Protein AF-A0A1Q8A972-F1 (afdb_monomer_lite)

Sequence (104 aa):
MTPAQIGQIQAMFEWDWLKKVQVNQIIATKAVELQRDCNLKPGDSVHAATAIRIRADVLQRWDRDFNRISRIIPVEDPKALTIQGELIEGFRKQIGPSPEDVKP

pLDDT: mean 83.73, std 17.97, range [44.75, 98.0]

Foldseek 3Di:
DDPVVVVVVVVVCVDPPHDDDDQDPQLQVQLVVCCVQLVDDSVVSSVVSRCLVVVPQEAADPDCSCVSCCVRHPYYHDDDPDDCVVCVVVPVPDDDDDPVNDDD

Structure (mmCIF, N/CA/C/O backbone):
data_AF-A0A1Q8A972-F1
#
_entry.id   AF-A0A1Q8A972-F1
#
loop_
_atom_site.group_PDB
_atom_site.id
_atom_site.type_symbol
_atom_site.label_atom_id
_atom_site.label_alt_id
_atom_site.label_comp_id
_atom_site.label_asym_id
_atom_site.label_entity_id
_atom_site.label_seq_id
_atom_site.pdbx_PDB_ins_code
_atom_site.Cartn_x
_atom_site.Cartn_y
_atom_site.Cartn_z
_atom_site.occupancy
_atom_site.B_iso_or_equiv
_atom_site.auth_seq_id
_atom_site.auth_comp_id
_atom_site.auth_asym_id
_atom_site.auth_atom_id
_atom_site.pdbx_PDB_model_num
ATOM 1 N N . MET A 1 1 ? 21.099 6.255 -14.080 1.00 66.44 1 MET A N 1
ATOM 2 C CA . MET A 1 1 ? 19.992 5.810 -14.952 1.00 66.44 1 MET A CA 1
ATOM 3 C C . MET A 1 1 ? 20.008 6.634 -16.223 1.00 66.44 1 MET A C 1
ATOM 5 O O . MET A 1 1 ? 20.187 7.842 -16.131 1.00 66.44 1 MET A O 1
ATOM 9 N N . THR A 1 2 ? 19.862 6.002 -17.383 1.00 92.19 2 THR A N 1
ATOM 10 C CA . THR A 1 2 ? 19.777 6.693 -18.678 1.00 92.19 2 THR A CA 1
ATOM 11 C C . THR A 1 2 ? 18.342 7.164 -18.952 1.00 92.19 2 THR A C 1
ATOM 13 O O . THR A 1 2 ? 17.400 6.601 -18.387 1.00 92.19 2 THR A O 1
ATOM 16 N N . PRO A 1 3 ? 18.130 8.149 -19.845 1.00 92.38 3 PRO A N 1
ATOM 17 C CA . PRO A 1 3 ? 16.784 8.550 -20.266 1.00 92.38 3 PRO A CA 1
ATOM 18 C C . PRO A 1 3 ? 15.934 7.379 -20.784 1.00 92.38 3 PRO A C 1
ATOM 20 O O . PRO A 1 3 ? 14.749 7.294 -20.477 1.00 92.38 3 PRO A O 1
ATOM 23 N N . ALA A 1 4 ? 16.552 6.425 -21.489 1.00 90.19 4 ALA A N 1
ATOM 24 C CA . ALA A 1 4 ? 15.879 5.216 -21.961 1.00 90.19 4 ALA A CA 1
ATOM 25 C C . ALA A 1 4 ? 15.374 4.332 -20.803 1.00 90.19 4 ALA A C 1
ATOM 27 O O . ALA A 1 4 ? 14.240 3.861 -20.841 1.00 90.19 4 ALA A O 1
ATOM 28 N N . GLN A 1 5 ? 16.173 4.157 -19.744 1.00 87.88 5 GLN A N 1
ATOM 29 C CA . GLN A 1 5 ? 15.767 3.399 -18.551 1.00 87.88 5 GLN A CA 1
ATOM 30 C C . GLN A 1 5 ? 14.626 4.086 -17.789 1.00 87.88 5 GLN A C 1
ATOM 32 O O . GLN A 1 5 ? 13.730 3.416 -17.280 1.00 87.88 5 GLN A O 1
ATOM 37 N N . ILE A 1 6 ? 14.635 5.422 -17.728 1.00 90.06 6 ILE A N 1
ATOM 38 C CA . ILE A 1 6 ? 13.542 6.197 -17.122 1.00 90.06 6 ILE A CA 1
ATOM 39 C C . ILE A 1 6 ? 12.243 5.969 -17.903 1.00 90.06 6 ILE A C 1
ATOM 41 O O . ILE A 1 6 ? 11.219 5.662 -17.294 1.00 90.06 6 ILE A O 1
ATOM 45 N N . GLY A 1 7 ? 12.298 6.050 -19.237 1.00 91.31 7 GLY A N 1
ATOM 46 C CA . GLY A 1 7 ? 11.135 5.818 -20.097 1.00 91.31 7 GLY A CA 1
ATOM 47 C C . GLY A 1 7 ? 10.551 4.412 -19.943 1.00 91.31 7 GLY A C 1
ATOM 48 O O . GLY A 1 7 ? 9.335 4.255 -19.876 1.00 91.31 7 GLY A O 1
ATOM 49 N N . GLN A 1 8 ? 11.405 3.394 -19.800 1.00 86.81 8 GLN A N 1
ATOM 50 C CA . GLN A 1 8 ? 10.960 2.020 -19.546 1.00 86.81 8 GLN A CA 1
ATOM 51 C C . GLN A 1 8 ? 10.199 1.888 -18.221 1.00 86.81 8 GLN A C 1
ATOM 53 O O . GLN A 1 8 ? 9.129 1.288 -18.198 1.00 86.81 8 GLN A O 1
ATOM 58 N N . ILE A 1 9 ? 10.704 2.478 -17.133 1.00 85.81 9 ILE A N 1
ATOM 59 C CA . ILE A 1 9 ? 10.030 2.430 -15.824 1.00 85.81 9 ILE A CA 1
ATOM 60 C C . ILE A 1 9 ? 8.708 3.198 -15.857 1.00 85.81 9 ILE A C 1
ATOM 62 O O . ILE A 1 9 ? 7.715 2.735 -15.305 1.00 85.81 9 ILE A O 1
A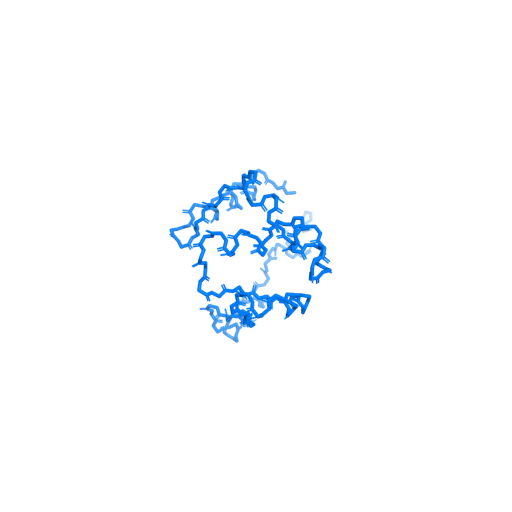TOM 66 N N . GLN A 1 10 ? 8.669 4.354 -16.522 1.00 88.75 10 GLN A N 1
ATOM 67 C CA . GLN A 1 10 ? 7.433 5.121 -16.675 1.00 88.75 10 GLN A CA 1
ATOM 68 C C . GLN A 1 10 ? 6.365 4.323 -17.429 1.00 88.75 10 GLN A C 1
ATOM 70 O O . GLN A 1 10 ? 5.219 4.286 -16.990 1.00 88.75 10 GLN A O 1
ATOM 75 N N . ALA A 1 11 ? 6.752 3.621 -18.498 1.00 88.69 11 ALA A N 1
ATOM 76 C CA . ALA A 1 11 ? 5.841 2.783 -19.270 1.00 88.69 11 ALA A CA 1
ATOM 77 C C . ALA A 1 11 ? 5.241 1.623 -18.454 1.00 88.69 11 ALA A C 1
ATOM 79 O O . ALA A 1 11 ? 4.130 1.191 -18.752 1.00 88.69 11 ALA A O 1
ATOM 80 N N . MET A 1 12 ? 5.919 1.145 -17.401 1.00 86.94 12 MET A N 1
ATOM 81 C CA . MET A 1 12 ? 5.356 0.112 -16.519 1.00 86.94 12 MET A CA 1
ATOM 82 C C . MET A 1 12 ? 4.064 0.581 -15.842 1.00 86.94 12 MET A C 1
ATOM 84 O O . MET A 1 12 ? 3.159 -0.218 -15.648 1.00 86.94 12 MET A O 1
ATOM 88 N N . PHE A 1 13 ? 3.931 1.871 -15.520 1.00 86.44 13 PHE A N 1
ATOM 89 C CA . PHE A 1 13 ? 2.723 2.409 -14.879 1.00 86.44 13 PHE A CA 1
ATOM 90 C C . PHE A 1 13 ? 1.515 2.537 -15.820 1.00 86.44 13 PHE A C 1
ATOM 92 O O . PHE A 1 13 ? 0.428 2.886 -15.355 1.00 86.44 13 PHE A O 1
ATOM 99 N N . GLU A 1 14 ? 1.698 2.254 -17.112 1.00 88.94 14 GLU A N 1
ATOM 100 C CA . GLU A 1 14 ? 0.633 2.207 -18.120 1.00 88.94 14 GLU A CA 1
ATOM 101 C C . GLU A 1 14 ? 0.213 0.766 -18.461 1.00 88.94 14 GLU A C 1
ATOM 103 O O . GLU A 1 14 ? -0.534 0.547 -19.409 1.00 88.94 14 GLU A O 1
ATOM 108 N N . TRP A 1 15 ? 0.681 -0.238 -17.712 1.00 87.44 15 TRP A N 1
ATOM 109 C CA . TRP A 1 15 ? 0.212 -1.614 -17.868 1.00 87.44 15 TRP A CA 1
ATOM 110 C C . TRP A 1 15 ? -1.272 -1.752 -17.505 1.00 87.44 15 TRP A C 1
ATOM 112 O O . TRP A 1 15 ? -1.692 -1.308 -16.440 1.00 87.44 15 TRP A O 1
ATOM 122 N N . ASP A 1 16 ? -2.044 -2.461 -18.335 1.00 88.62 16 ASP A N 1
ATOM 123 C CA . ASP A 1 16 ? -3.507 -2.598 -18.191 1.00 88.62 16 ASP A CA 1
ATOM 124 C C . ASP A 1 16 ? -3.959 -3.207 -16.851 1.00 88.62 16 ASP A C 1
ATOM 126 O O . ASP A 1 16 ? -5.081 -2.993 -16.387 1.00 88.62 16 ASP A O 1
ATOM 130 N N . TRP A 1 17 ? -3.085 -3.986 -16.215 1.00 83.81 17 TRP A N 1
ATOM 131 C CA . TRP A 1 17 ? -3.337 -4.635 -14.930 1.00 83.81 17 TRP A CA 1
ATOM 132 C C . TRP A 1 17 ? -2.905 -3.792 -13.722 1.00 83.81 17 TRP A C 1
ATOM 134 O O . TRP A 1 17 ? -3.200 -4.163 -12.584 1.00 83.81 17 TRP A O 1
ATOM 144 N N . LEU A 1 18 ? -2.250 -2.646 -13.940 1.00 89.00 18 LEU A N 1
ATOM 145 C CA . LEU A 1 18 ? -1.957 -1.665 -12.901 1.00 89.00 18 LEU A CA 1
ATOM 146 C C . LEU A 1 18 ? -2.989 -0.541 -12.927 1.00 89.00 18 LEU A C 1
ATOM 148 O O . LEU A 1 18 ? -3.222 0.122 -13.932 1.00 89.00 18 LEU A O 1
ATOM 152 N N . LYS A 1 19 ? -3.588 -0.278 -11.766 1.00 90.44 19 LYS A N 1
ATOM 153 C CA . LYS A 1 19 ? -4.510 0.843 -11.581 1.00 90.44 19 LYS A CA 1
ATOM 154 C C . LYS A 1 19 ? -3.861 1.894 -10.699 1.00 90.44 19 LYS A C 1
ATOM 156 O O . LYS A 1 19 ? -3.541 1.636 -9.539 1.00 90.44 19 LYS A O 1
ATOM 161 N N . LYS A 1 20 ? -3.697 3.100 -11.242 1.00 91.06 20 LYS A N 1
ATOM 162 C CA . LYS A 1 20 ? -3.235 4.266 -10.484 1.00 91.06 20 LYS A CA 1
ATOM 163 C C . LYS A 1 20 ? -4.344 4.718 -9.535 1.00 91.06 20 LYS A C 1
ATOM 165 O O . LYS A 1 20 ? -5.472 4.961 -9.958 1.00 91.06 20 LYS A O 1
ATOM 170 N N . VAL A 1 21 ? -4.016 4.849 -8.252 1.00 93.00 21 VAL A N 1
ATOM 171 C CA . VAL A 1 21 ? -4.939 5.349 -7.228 1.00 93.00 21 VAL A CA 1
ATOM 172 C C . VAL A 1 21 ? -4.438 6.694 -6.736 1.00 93.00 21 VAL A C 1
ATOM 174 O O . VAL A 1 21 ? -3.303 6.816 -6.278 1.00 93.00 21 VAL A O 1
ATOM 177 N N . GLN A 1 22 ? -5.288 7.714 -6.825 1.00 94.19 22 GLN A N 1
ATOM 178 C CA . GLN A 1 22 ? -4.954 9.034 -6.313 1.00 94.19 22 GLN A CA 1
ATOM 179 C C . GLN A 1 22 ? -5.054 9.047 -4.785 1.00 94.19 22 GLN A C 1
ATOM 181 O O . GLN A 1 22 ? -6.118 8.795 -4.215 1.00 94.19 22 GLN A O 1
ATOM 186 N N . VAL A 1 23 ? -3.953 9.402 -4.126 1.00 94.44 23 VAL A N 1
ATOM 187 C CA . VAL A 1 23 ? -3.941 9.661 -2.685 1.00 94.44 23 VAL A CA 1
ATOM 188 C C . VAL A 1 23 ? -4.599 11.016 -2.427 1.00 94.44 23 VAL A C 1
ATOM 190 O O . VAL A 1 23 ? -4.220 12.026 -3.017 1.00 94.44 23 VAL A O 1
ATOM 193 N N . ASN A 1 24 ? -5.607 11.036 -1.558 1.00 95.94 24 ASN A N 1
ATOM 194 C CA . ASN A 1 24 ? -6.365 12.233 -1.202 1.00 95.94 24 ASN A CA 1
ATOM 195 C C . ASN A 1 24 ? -6.485 12.377 0.321 1.00 95.94 24 ASN A C 1
ATOM 197 O O . ASN A 1 24 ? -6.019 11.528 1.082 1.00 95.94 24 ASN A O 1
ATOM 201 N N . GLN A 1 25 ? -7.135 13.452 0.770 1.00 97.38 25 GLN A N 1
ATOM 202 C CA . GLN A 1 25 ? -7.268 13.757 2.194 1.00 97.38 25 GLN A CA 1
ATOM 203 C C . GLN A 1 25 ? -7.948 12.634 2.991 1.00 97.38 25 GLN A C 1
ATOM 205 O O . GLN A 1 25 ? -7.546 12.370 4.115 1.00 97.38 25 GLN A O 1
ATOM 210 N N . ILE A 1 26 ? -8.917 11.921 2.408 1.00 97.06 26 ILE A N 1
ATOM 211 C CA . ILE A 1 26 ? -9.602 10.809 3.088 1.00 97.06 26 ILE A CA 1
ATOM 212 C C . ILE A 1 26 ? -8.615 9.669 3.369 1.00 97.06 26 ILE A C 1
ATOM 214 O O . ILE A 1 26 ? -8.595 9.122 4.471 1.00 97.06 26 ILE A O 1
ATOM 218 N N . ILE A 1 27 ? -7.769 9.332 2.390 1.00 97.69 27 ILE A N 1
ATOM 219 C CA . ILE A 1 27 ? -6.700 8.339 2.568 1.00 97.69 27 ILE A CA 1
ATOM 220 C C . ILE A 1 27 ? -5.692 8.830 3.611 1.00 97.69 27 ILE A C 1
ATOM 222 O O . ILE A 1 27 ? -5.302 8.054 4.478 1.00 97.69 27 ILE A O 1
ATOM 226 N N . ALA A 1 28 ? -5.311 10.109 3.573 1.00 97.19 28 ALA A N 1
ATOM 227 C CA . ALA A 1 28 ? -4.369 10.683 4.532 1.00 97.19 28 ALA A CA 1
ATOM 228 C C . ALA A 1 28 ? -4.899 10.626 5.975 1.00 97.19 28 ALA A C 1
ATOM 230 O O . ALA A 1 28 ? -4.191 10.171 6.870 1.00 97.19 28 ALA A O 1
ATOM 231 N N . THR A 1 29 ? -6.159 11.006 6.205 1.00 97.94 29 THR A N 1
ATOM 232 C CA . THR A 1 29 ? -6.799 10.894 7.523 1.00 97.94 29 THR A CA 1
ATOM 233 C C . THR A 1 29 ? -6.836 9.442 7.987 1.00 97.94 29 THR A C 1
ATOM 235 O O . THR A 1 29 ? -6.446 9.150 9.118 1.00 97.94 29 THR A O 1
ATOM 238 N N . LYS A 1 30 ? -7.210 8.511 7.099 1.00 97.44 30 LYS A N 1
ATOM 239 C CA . LYS A 1 30 ? -7.229 7.089 7.445 1.00 97.44 30 LYS A CA 1
ATOM 240 C C . LYS A 1 30 ? -5.834 6.544 7.758 1.00 97.44 30 LYS A C 1
ATOM 242 O O . LYS A 1 30 ? -5.694 5.711 8.649 1.00 97.44 30 LYS A O 1
ATOM 247 N N . ALA A 1 31 ? -4.800 7.018 7.069 1.00 98.00 31 ALA A N 1
ATOM 248 C CA . ALA A 1 31 ? -3.420 6.630 7.340 1.00 98.00 31 ALA A CA 1
ATOM 249 C C . ALA A 1 31 ? -2.985 7.051 8.752 1.00 98.00 31 ALA A C 1
ATOM 251 O O . ALA A 1 31 ? -2.388 6.248 9.460 1.00 98.00 31 ALA A O 1
ATOM 252 N N . VAL A 1 32 ? -3.346 8.257 9.203 1.00 97.81 32 VAL A N 1
ATOM 253 C CA . VAL A 1 32 ? -3.052 8.715 10.575 1.00 97.81 32 VAL A CA 1
ATOM 254 C C . VAL A 1 32 ? -3.738 7.829 11.622 1.00 97.81 32 VAL A C 1
ATOM 256 O O . VAL A 1 32 ? -3.112 7.458 12.616 1.00 97.81 32 VAL A O 1
ATOM 259 N N . GLU A 1 33 ? -4.994 7.436 11.388 1.00 97.56 33 GLU A N 1
ATOM 260 C CA . GLU A 1 33 ? -5.694 6.478 12.257 1.00 97.56 33 GLU A CA 1
ATOM 261 C C . GLU A 1 33 ? -4.965 5.131 12.317 1.00 97.56 33 GLU A C 1
ATOM 263 O O . GLU A 1 33 ? -4.712 4.614 13.401 1.00 97.56 33 GLU A O 1
ATOM 268 N N . LEU A 1 34 ? -4.581 4.572 11.164 1.00 97.25 34 LEU A N 1
ATOM 269 C CA . LEU A 1 34 ? -3.882 3.285 11.098 1.00 97.25 34 LEU A CA 1
ATOM 270 C C . LEU A 1 34 ? -2.496 3.343 11.743 1.00 97.25 34 LEU A C 1
ATOM 272 O O . LEU A 1 34 ? -2.100 2.396 12.424 1.00 97.25 34 LEU A O 1
ATOM 276 N N . GLN A 1 35 ? -1.776 4.451 11.581 1.00 97.12 35 GLN A N 1
ATOM 277 C CA . GLN A 1 35 ? -0.501 4.671 12.252 1.00 97.12 35 GLN A CA 1
ATOM 278 C C . GLN A 1 35 ? -0.680 4.633 13.773 1.00 97.12 35 GLN A C 1
ATOM 280 O O . GLN A 1 35 ? 0.062 3.931 14.456 1.00 97.12 35 GLN A O 1
ATOM 285 N N . ARG A 1 36 ? -1.690 5.330 14.307 1.00 97.00 36 ARG A N 1
ATOM 286 C CA . ARG A 1 36 ? -1.981 5.344 15.748 1.00 97.00 36 ARG A CA 1
ATOM 287 C C . ARG A 1 36 ? -2.449 3.978 16.258 1.00 97.00 36 ARG A C 1
ATOM 289 O O . ARG A 1 36 ? -1.956 3.505 17.276 1.00 97.00 36 ARG A O 1
ATOM 296 N N . ASP A 1 37 ? -3.386 3.350 15.555 1.00 96.88 37 ASP A N 1
ATOM 297 C CA . ASP A 1 37 ? -4.127 2.189 16.062 1.00 96.88 37 ASP A CA 1
ATOM 298 C C . ASP A 1 37 ? -3.412 0.857 15.786 1.00 96.88 37 ASP A C 1
ATOM 300 O O . ASP A 1 37 ? -3.665 -0.139 16.465 1.00 96.88 37 ASP A O 1
ATOM 304 N N . CYS A 1 38 ? -2.543 0.818 14.771 1.00 95.62 38 CYS A N 1
ATOM 305 C CA . CYS A 1 38 ? -1.823 -0.384 14.341 1.00 95.62 38 CYS A CA 1
ATOM 306 C C . CYS A 1 38 ? -0.295 -0.214 14.395 1.00 95.62 38 CYS A C 1
ATOM 308 O O . CYS A 1 38 ? 0.432 -1.158 14.080 1.00 95.62 38 CYS A O 1
ATOM 310 N N . ASN A 1 39 ? 0.208 0.955 14.813 1.00 95.25 39 ASN A N 1
ATOM 311 C CA . ASN A 1 39 ? 1.638 1.263 14.915 1.00 95.25 39 ASN A CA 1
ATOM 312 C C . ASN A 1 39 ? 2.401 0.992 13.600 1.00 95.25 39 ASN A C 1
ATOM 314 O O . ASN A 1 39 ? 3.503 0.441 13.600 1.00 95.25 39 ASN A O 1
ATOM 318 N N . LEU A 1 40 ? 1.768 1.308 12.467 1.00 95.00 40 LEU A N 1
ATOM 319 C CA . LEU A 1 40 ? 2.374 1.196 11.141 1.00 95.00 40 LEU A CA 1
ATOM 320 C C . LEU A 1 40 ? 3.289 2.393 10.862 1.00 95.00 40 LEU A C 1
ATOM 322 O O . LEU A 1 40 ? 3.048 3.501 11.342 1.00 95.00 40 LEU A O 1
ATOM 326 N N . LYS A 1 41 ? 4.320 2.197 10.033 1.00 95.69 41 LYS A N 1
ATOM 327 C CA . LYS A 1 41 ? 5.140 3.315 9.545 1.00 95.69 41 LYS A CA 1
ATOM 328 C C . LYS A 1 41 ? 4.291 4.232 8.648 1.00 95.69 41 LYS A C 1
ATOM 330 O O . LYS A 1 41 ? 3.303 3.767 8.074 1.00 95.69 41 LYS A O 1
ATOM 335 N N . PRO A 1 42 ? 4.653 5.514 8.465 1.00 94.81 42 PRO A N 1
ATOM 336 C CA . PRO A 1 42 ? 3.846 6.442 7.667 1.00 94.81 42 PRO A CA 1
ATOM 337 C C . PRO A 1 42 ? 3.565 5.955 6.234 1.00 94.81 42 PRO A C 1
ATOM 339 O O . PRO A 1 42 ? 2.422 5.998 5.785 1.00 94.81 42 PRO A O 1
ATOM 342 N N . GLY A 1 43 ? 4.579 5.426 5.537 1.00 94.81 43 GLY A N 1
ATOM 343 C CA . GLY A 1 43 ? 4.417 4.875 4.184 1.00 94.81 43 GLY A CA 1
ATOM 344 C C . GLY A 1 43 ? 3.470 3.673 4.144 1.00 94.81 43 GLY A C 1
ATOM 345 O O . GLY A 1 43 ? 2.530 3.648 3.349 1.00 94.81 43 GLY A O 1
ATOM 346 N N . ASP A 1 44 ? 3.654 2.730 5.070 1.00 95.88 44 ASP A N 1
ATOM 347 C CA . ASP A 1 44 ? 2.802 1.541 5.194 1.00 95.88 44 ASP A CA 1
ATOM 348 C C . ASP A 1 44 ? 1.361 1.914 5.544 1.00 95.88 44 ASP A C 1
ATOM 350 O O . ASP A 1 44 ? 0.413 1.315 5.041 1.00 95.88 44 ASP A O 1
ATOM 354 N N . SER A 1 45 ? 1.185 2.956 6.357 1.00 97.44 45 SER A N 1
ATOM 355 C CA . SER A 1 45 ? -0.127 3.477 6.736 1.00 97.44 45 SER A CA 1
ATOM 356 C C . SER A 1 45 ? -0.873 4.056 5.538 1.00 97.44 45 SER A C 1
ATOM 358 O O . SER A 1 45 ? -2.065 3.793 5.380 1.00 97.44 45 SER A O 1
ATOM 360 N N . VAL A 1 46 ? -0.188 4.801 4.662 1.00 97.56 46 VAL A N 1
ATOM 361 C CA . VAL A 1 46 ? -0.776 5.307 3.409 1.00 97.56 46 VAL A CA 1
ATOM 362 C C . VAL A 1 46 ? -1.124 4.152 2.474 1.00 97.56 46 VAL A C 1
ATOM 364 O O . VAL A 1 46 ? -2.212 4.144 1.893 1.00 97.56 46 VAL A O 1
ATOM 367 N N . HIS A 1 47 ? -0.247 3.154 2.357 1.00 96.12 47 HIS A N 1
ATOM 368 C CA . HIS A 1 47 ? -0.494 1.978 1.525 1.00 96.12 47 HIS A CA 1
ATOM 369 C C . HIS A 1 47 ? -1.723 1.187 2.006 1.00 96.12 47 HIS A C 1
ATOM 371 O O . HIS A 1 47 ? -2.653 0.942 1.235 1.00 96.12 47 HIS A O 1
ATOM 377 N N . ALA A 1 48 ? -1.785 0.889 3.305 1.00 96.81 48 ALA A N 1
ATOM 378 C CA . ALA A 1 48 ? -2.910 0.215 3.945 1.00 96.81 48 ALA A CA 1
ATOM 379 C C . ALA A 1 48 ? -4.218 1.010 3.823 1.00 96.81 48 ALA A C 1
ATOM 381 O O . ALA A 1 48 ? -5.251 0.459 3.440 1.00 96.81 48 ALA A O 1
ATOM 382 N N . ALA A 1 49 ? -4.179 2.317 4.101 1.00 97.88 49 ALA A N 1
ATOM 383 C CA . ALA A 1 49 ? -5.337 3.196 3.966 1.00 97.88 49 ALA A CA 1
ATOM 384 C C . ALA A 1 49 ? -5.859 3.230 2.526 1.00 97.88 49 ALA A C 1
ATOM 386 O O . ALA A 1 49 ? -7.072 3.208 2.311 1.00 97.88 49 ALA A O 1
ATOM 387 N N . THR A 1 50 ? -4.954 3.239 1.545 1.00 97.81 50 THR A N 1
ATOM 388 C CA . THR A 1 50 ? -5.305 3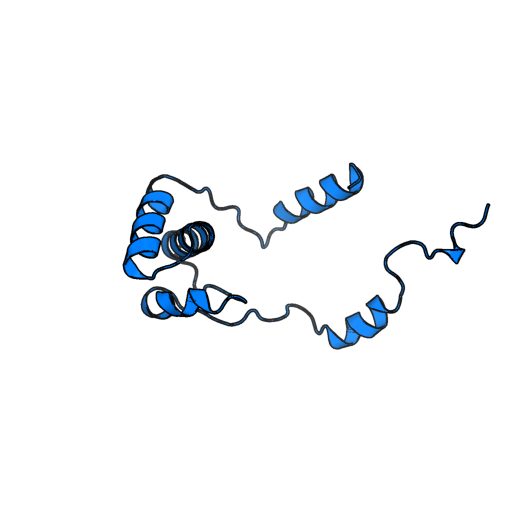.187 0.123 1.00 97.81 50 THR A CA 1
ATOM 389 C C . THR A 1 50 ? -6.015 1.877 -0.209 1.00 97.81 50 THR A C 1
ATOM 391 O O . THR A 1 50 ? -7.116 1.923 -0.756 1.00 97.81 50 THR A O 1
ATOM 394 N N . ALA A 1 51 ? -5.449 0.729 0.184 1.00 96.75 51 ALA A N 1
ATOM 395 C CA . ALA A 1 51 ? -6.034 -0.592 -0.060 1.00 96.75 51 ALA A CA 1
ATOM 396 C C . ALA A 1 51 ? -7.437 -0.733 0.555 1.00 96.75 51 ALA A C 1
ATOM 398 O O . ALA A 1 51 ? -8.379 -1.156 -0.118 1.00 96.75 51 ALA A O 1
ATOM 399 N N . ILE A 1 52 ? -7.608 -0.279 1.800 1.00 96.50 52 ILE A N 1
ATOM 400 C CA . ILE A 1 52 ? -8.911 -0.257 2.481 1.00 96.50 52 ILE A CA 1
ATOM 401 C C . ILE A 1 52 ? -9.891 0.665 1.742 1.00 96.50 52 ILE A C 1
ATOM 403 O O . ILE A 1 52 ? -11.051 0.308 1.531 1.00 96.50 52 ILE A O 1
ATOM 407 N N . ARG A 1 53 ? -9.441 1.851 1.310 1.00 96.00 53 ARG A N 1
ATOM 408 C CA . ARG A 1 53 ? -10.308 2.848 0.666 1.00 96.00 53 ARG A CA 1
ATOM 409 C C . ARG A 1 53 ? -10.819 2.403 -0.700 1.00 96.00 53 ARG A C 1
ATOM 411 O O . ARG A 1 53 ? -11.966 2.725 -1.031 1.00 96.00 53 ARG A O 1
ATOM 418 N N . ILE A 1 54 ? -9.990 1.713 -1.480 1.00 95.88 54 ILE A N 1
ATOM 419 C CA . ILE A 1 54 ? -10.381 1.164 -2.787 1.00 95.88 54 ILE A CA 1
ATOM 420 C C . ILE A 1 54 ? -11.099 -0.181 -2.674 1.00 95.88 54 ILE A C 1
ATOM 422 O O . ILE A 1 54 ? -11.550 -0.691 -3.693 1.00 95.88 54 ILE A O 1
ATOM 426 N N . ARG A 1 55 ? -11.233 -0.723 -1.453 1.00 95.50 55 ARG A N 1
ATOM 427 C CA . ARG A 1 55 ? -11.789 -2.055 -1.184 1.00 95.50 55 ARG A CA 1
ATOM 428 C C . ARG A 1 55 ? -11.045 -3.138 -1.964 1.00 95.50 55 ARG A C 1
ATOM 430 O O . ARG A 1 55 ? -11.667 -3.948 -2.641 1.00 95.50 55 ARG A O 1
ATOM 437 N N . ALA A 1 56 ? -9.716 -3.110 -1.897 1.00 95.75 56 ALA A N 1
ATOM 438 C CA . ALA A 1 56 ? -8.916 -4.203 -2.428 1.00 95.75 56 ALA A CA 1
ATOM 439 C C . ALA A 1 56 ? -9.308 -5.509 -1.723 1.00 95.75 56 ALA A C 1
ATOM 441 O O . ALA A 1 56 ? -9.525 -5.511 -0.509 1.00 95.75 56 ALA A O 1
ATOM 442 N N . ASP A 1 57 ? -9.379 -6.604 -2.478 1.00 95.62 57 ASP A N 1
ATOM 443 C CA . ASP A 1 57 ? -9.744 -7.913 -1.928 1.00 95.62 57 ASP A CA 1
ATOM 444 C C . ASP A 1 57 ? -8.699 -8.405 -0.917 1.00 95.62 57 ASP A C 1
ATOM 446 O O . ASP A 1 57 ? -9.031 -9.013 0.100 1.00 95.62 57 ASP A O 1
ATOM 450 N N . VAL A 1 58 ? -7.424 -8.109 -1.187 1.00 95.88 58 VAL A N 1
ATOM 451 C CA . VAL A 1 58 ? -6.289 -8.505 -0.357 1.00 95.88 58 VAL A CA 1
ATOM 452 C C . VAL A 1 58 ? -5.144 -7.499 -0.476 1.00 95.88 58 VAL A C 1
ATOM 454 O O . VAL A 1 58 ? -4.910 -6.923 -1.541 1.00 95.88 58 VAL A O 1
ATOM 457 N N . LEU A 1 59 ? -4.410 -7.295 0.618 1.00 95.56 59 LEU A N 1
ATOM 458 C CA . LEU A 1 59 ? -3.130 -6.593 0.624 1.00 95.56 59 LEU A CA 1
ATOM 459 C C . LEU A 1 59 ? -1.994 -7.620 0.624 1.00 95.56 59 LEU A C 1
ATOM 461 O O . LEU A 1 59 ? -1.799 -8.359 1.589 1.00 95.56 59 LEU A O 1
ATOM 465 N N . GLN A 1 60 ? -1.236 -7.661 -0.468 1.00 93.81 60 GLN A N 1
ATOM 466 C CA . GLN A 1 60 ? -0.065 -8.526 -0.591 1.00 93.81 60 GLN A CA 1
ATOM 467 C C . GLN A 1 60 ? 1.155 -7.860 0.052 1.00 93.81 60 GLN A C 1
ATOM 469 O O . GLN A 1 60 ? 1.443 -6.697 -0.238 1.00 93.81 60 GLN A O 1
ATOM 474 N N . ARG A 1 61 ? 1.887 -8.574 0.920 1.00 91.75 61 ARG A N 1
ATOM 475 C CA . ARG A 1 61 ? 3.007 -7.988 1.683 1.00 91.75 61 ARG A CA 1
ATOM 476 C C . ARG A 1 61 ? 4.218 -8.891 1.843 1.00 91.75 61 ARG A C 1
ATOM 478 O O . ARG A 1 61 ? 4.115 -10.029 2.290 1.00 91.75 61 ARG A O 1
ATOM 485 N N . TRP A 1 62 ? 5.392 -8.303 1.645 1.00 87.06 62 TRP A N 1
ATOM 486 C CA . TRP A 1 62 ? 6.658 -8.875 2.110 1.00 87.06 62 TRP A CA 1
ATOM 487 C C . TRP A 1 62 ? 6.974 -8.476 3.559 1.00 87.06 62 TRP A C 1
ATOM 489 O O . TRP A 1 62 ? 7.520 -9.280 4.311 1.00 87.06 62 TRP A O 1
ATOM 499 N N . ASP A 1 63 ? 6.589 -7.265 3.976 1.00 87.31 63 ASP A N 1
ATOM 500 C CA . ASP A 1 63 ? 6.837 -6.764 5.332 1.00 87.31 63 ASP A CA 1
ATOM 501 C C . ASP A 1 63 ? 5.767 -7.256 6.314 1.00 87.31 63 ASP A C 1
ATOM 503 O O . ASP A 1 63 ? 4.586 -6.948 6.169 1.00 87.31 63 ASP A O 1
ATOM 507 N N . ARG A 1 64 ? 6.180 -7.987 7.355 1.00 90.50 64 ARG A N 1
ATOM 508 C CA . ARG A 1 64 ? 5.284 -8.548 8.378 1.00 90.50 64 ARG A CA 1
ATOM 509 C C . ARG A 1 64 ? 4.541 -7.488 9.192 1.00 90.50 64 ARG A C 1
ATOM 511 O O . ARG A 1 64 ? 3.558 -7.842 9.847 1.00 90.50 64 ARG A O 1
ATOM 518 N N . ASP A 1 65 ? 4.951 -6.220 9.149 1.00 90.56 65 ASP A N 1
ATOM 519 C CA . ASP A 1 65 ? 4.252 -5.127 9.835 1.00 90.56 65 ASP A CA 1
ATOM 520 C C . ASP A 1 65 ? 2.771 -5.022 9.417 1.00 90.56 65 ASP A C 1
ATOM 522 O O . ASP A 1 65 ? 1.911 -4.736 10.256 1.00 90.56 65 ASP A O 1
ATOM 526 N N . PHE A 1 66 ? 2.425 -5.392 8.177 1.00 93.12 66 PHE A N 1
ATOM 527 C CA . PHE A 1 66 ? 1.035 -5.422 7.705 1.00 93.12 66 PHE A CA 1
ATOM 528 C C . PHE A 1 66 ? 0.158 -6.493 8.381 1.00 93.12 66 PHE A C 1
ATOM 530 O O . PHE A 1 66 ? -1.066 -6.424 8.298 1.00 93.12 66 PHE A O 1
ATOM 537 N N . ASN A 1 67 ? 0.716 -7.442 9.140 1.00 93.94 67 ASN A N 1
ATOM 538 C CA . ASN A 1 67 ? -0.106 -8.395 9.898 1.00 93.94 67 ASN A CA 1
ATOM 539 C C . ASN A 1 67 ? -0.984 -7.697 10.953 1.00 93.94 67 ASN A C 1
ATOM 541 O O . ASN A 1 67 ? -2.045 -8.209 11.315 1.00 93.94 67 ASN A O 1
ATOM 545 N N . ARG A 1 68 ? -0.589 -6.501 11.407 1.00 94.69 68 ARG A N 1
ATOM 546 C CA . ARG A 1 68 ? -1.319 -5.708 12.412 1.00 94.69 68 ARG A CA 1
ATOM 547 C C . ARG A 1 68 ? -2.674 -5.194 11.907 1.00 94.69 68 ARG A C 1
ATOM 549 O O . ARG A 1 68 ? -3.552 -4.901 12.716 1.00 94.69 68 ARG A O 1
ATOM 556 N N . ILE A 1 69 ? -2.868 -5.133 10.586 1.00 95.38 69 ILE A N 1
ATOM 557 C CA . ILE A 1 69 ? -4.126 -4.710 9.946 1.00 95.38 69 ILE A CA 1
ATOM 558 C C . ILE A 1 69 ? -4.947 -5.873 9.372 1.00 95.38 69 ILE A C 1
ATOM 560 O O . ILE A 1 69 ? -5.993 -5.629 8.777 1.00 95.38 69 ILE A O 1
ATOM 564 N N . SER A 1 70 ? -4.525 -7.125 9.581 1.00 94.81 70 SER A N 1
ATOM 565 C CA . SER A 1 70 ? -5.198 -8.330 9.053 1.00 94.81 70 SER A CA 1
ATOM 566 C C . SER A 1 70 ? -6.666 -8.472 9.481 1.00 94.81 70 SER A C 1
ATOM 568 O O . SER A 1 70 ? -7.468 -9.085 8.785 1.00 94.81 70 SER A O 1
ATOM 570 N N . ARG A 1 71 ? -7.043 -7.860 10.610 1.00 95.25 71 ARG A N 1
ATOM 571 C CA . ARG A 1 71 ? -8.436 -7.778 11.084 1.00 95.25 71 ARG A CA 1
ATOM 572 C C . ARG A 1 71 ? -9.316 -6.799 10.293 1.00 95.25 71 ARG A C 1
ATOM 574 O O . ARG A 1 71 ? -10.525 -6.796 10.484 1.00 95.25 71 ARG A O 1
ATOM 581 N N . ILE A 1 72 ? -8.713 -5.919 9.490 1.00 96.00 72 ILE A N 1
ATOM 582 C CA . ILE A 1 72 ? -9.385 -4.835 8.750 1.00 96.00 72 ILE A CA 1
ATOM 583 C C . ILE A 1 72 ? -9.479 -5.180 7.262 1.00 96.00 72 ILE A C 1
ATOM 585 O O . ILE A 1 72 ? -10.509 -4.940 6.638 1.00 96.00 72 ILE A O 1
ATOM 589 N N . ILE A 1 73 ? -8.403 -5.731 6.701 1.00 96.50 73 ILE A N 1
ATOM 590 C CA . ILE A 1 73 ? -8.308 -6.180 5.312 1.00 96.50 73 ILE A CA 1
ATOM 591 C C . ILE A 1 73 ? -7.546 -7.509 5.282 1.00 96.50 73 ILE A C 1
ATOM 593 O O . ILE A 1 73 ? -6.592 -7.654 6.052 1.00 96.50 73 ILE A O 1
ATOM 597 N N . PRO A 1 74 ? -7.924 -8.477 4.427 1.00 97.19 74 PRO A N 1
ATOM 598 C CA . PRO A 1 74 ? -7.133 -9.685 4.238 1.00 97.19 74 PRO A CA 1
ATOM 599 C C . PRO A 1 74 ? -5.701 -9.348 3.819 1.00 97.19 74 PRO A C 1
ATOM 601 O O . PRO A 1 74 ? -5.467 -8.445 3.014 1.00 97.19 74 PRO A O 1
ATOM 604 N N . VAL A 1 75 ? -4.741 -10.085 4.369 1.00 96.62 75 VAL A N 1
ATOM 605 C CA . VAL A 1 75 ? -3.315 -9.903 4.099 1.00 96.62 75 VAL A CA 1
ATOM 606 C C . VAL A 1 75 ? -2.717 -11.243 3.693 1.00 96.62 75 VAL A C 1
ATOM 608 O O . VAL A 1 75 ? -2.892 -12.225 4.414 1.00 96.62 75 VAL A O 1
ATOM 611 N N . GLU A 1 76 ? -2.001 -11.286 2.569 1.00 95.88 76 GLU A N 1
ATOM 612 C CA . GLU A 1 76 ? -1.356 -12.508 2.073 1.00 95.88 76 GLU A CA 1
ATOM 613 C C . GLU A 1 76 ? 0.101 -12.277 1.653 1.00 95.88 76 GLU A C 1
ATOM 615 O O . GLU A 1 76 ? 0.536 -11.148 1.404 1.00 95.88 76 GLU A O 1
ATOM 620 N N . ASP A 1 77 ? 0.862 -13.368 1.572 1.00 93.31 77 ASP A N 1
ATOM 621 C CA . ASP A 1 77 ? 2.174 -13.349 0.931 1.00 93.31 77 ASP A CA 1
ATOM 622 C C . ASP A 1 77 ? 1.990 -13.234 -0.597 1.00 93.31 77 ASP A C 1
ATOM 624 O O . ASP A 1 77 ? 1.112 -13.901 -1.157 1.00 93.31 77 ASP A O 1
ATOM 628 N N . PRO A 1 78 ? 2.791 -12.411 -1.301 1.00 90.12 78 PRO A N 1
ATOM 629 C CA . PRO A 1 78 ? 2.659 -12.251 -2.743 1.00 90.12 78 PRO A CA 1
ATOM 630 C C . PRO A 1 78 ? 2.907 -13.570 -3.476 1.00 90.12 78 PRO A C 1
ATOM 632 O O . PRO A 1 78 ? 3.832 -14.320 -3.157 1.00 90.12 78 PRO A O 1
ATOM 635 N N . LYS A 1 79 ? 2.105 -13.831 -4.509 1.00 84.00 79 LYS A N 1
ATOM 636 C CA . LYS A 1 79 ? 2.286 -14.992 -5.386 1.00 84.00 79 LYS A CA 1
ATOM 637 C C . LYS A 1 79 ? 3.164 -14.598 -6.564 1.00 84.00 79 LYS A C 1
ATOM 639 O O . LYS A 1 79 ? 2.945 -13.563 -7.191 1.00 84.00 79 LYS A O 1
ATOM 644 N N . ALA A 1 80 ? 4.152 -15.431 -6.879 1.00 77.69 80 ALA A N 1
ATOM 645 C CA . ALA A 1 80 ? 4.928 -15.251 -8.095 1.00 77.69 80 ALA A CA 1
ATOM 646 C C . ALA A 1 80 ? 4.001 -15.401 -9.311 1.00 77.69 80 ALA A C 1
ATOM 648 O O . ALA A 1 80 ? 3.276 -16.387 -9.426 1.00 77.69 80 ALA A O 1
ATOM 649 N N . LEU A 1 81 ? 4.026 -14.417 -10.212 1.00 68.88 81 LEU A N 1
ATOM 650 C CA . LEU A 1 81 ? 3.258 -14.460 -11.461 1.00 68.88 81 LEU A CA 1
ATOM 651 C C . LEU A 1 81 ? 3.880 -15.420 -12.490 1.00 68.88 81 LEU A C 1
ATOM 653 O O . LEU A 1 81 ? 3.219 -15.811 -13.446 1.00 68.88 81 LEU A O 1
ATOM 657 N N . THR A 1 82 ? 5.143 -15.807 -12.296 1.00 65.44 82 THR A N 1
ATOM 658 C CA . THR A 1 82 ? 5.883 -16.730 -13.162 1.00 65.44 82 THR A CA 1
ATOM 659 C C . THR A 1 82 ? 6.658 -17.754 -12.337 1.00 65.44 82 THR A C 1
ATOM 661 O O . THR A 1 82 ? 7.076 -17.486 -11.208 1.00 65.44 82 THR A O 1
ATOM 664 N N . ILE A 1 83 ? 6.879 -18.941 -12.910 1.00 61.00 83 ILE A N 1
ATOM 665 C CA . ILE A 1 83 ? 7.776 -19.958 -12.354 1.00 61.00 83 ILE A CA 1
ATOM 666 C C . ILE A 1 83 ? 9.201 -19.410 -12.486 1.00 61.00 83 ILE A C 1
ATOM 668 O O . ILE A 1 83 ? 9.854 -19.552 -13.516 1.00 61.00 83 ILE A O 1
ATOM 672 N N . GLN A 1 84 ? 9.704 -18.750 -11.442 1.00 52.41 84 GLN A N 1
ATOM 673 C CA . GLN A 1 84 ? 11.073 -18.220 -11.431 1.00 52.41 84 GLN A CA 1
ATOM 674 C C . GLN A 1 84 ? 12.137 -19.320 -11.628 1.00 52.41 84 GLN A C 1
ATOM 676 O O . GLN A 1 84 ? 13.263 -19.003 -11.992 1.00 52.41 84 GLN A O 1
ATOM 681 N N . GLY A 1 85 ? 11.784 -20.603 -11.468 1.00 48.91 85 GLY A N 1
ATOM 682 C CA . GLY A 1 85 ? 12.665 -21.746 -11.728 1.00 48.91 85 GLY A CA 1
ATOM 683 C C . GLY A 1 85 ? 13.200 -21.833 -13.164 1.00 48.91 85 GLY A C 1
ATOM 684 O O . GLY A 1 85 ? 14.369 -22.158 -13.336 1.00 48.91 85 GLY A O 1
ATOM 685 N N . GLU A 1 86 ? 12.412 -21.466 -14.181 1.00 45.78 86 GLU A N 1
ATOM 686 C CA . GLU A 1 86 ? 12.870 -21.478 -15.586 1.00 45.78 86 GLU A CA 1
ATOM 687 C C . GLU A 1 86 ? 13.579 -20.171 -15.975 1.00 45.78 86 GLU A C 1
ATOM 689 O O . GLU A 1 86 ? 14.495 -20.152 -16.798 1.00 45.78 86 GLU A O 1
ATOM 694 N N . LEU A 1 87 ? 13.229 -19.061 -15.317 1.00 46.25 87 LEU A N 1
ATOM 695 C CA . LEU A 1 87 ? 13.929 -17.793 -15.499 1.00 46.25 87 LEU A CA 1
ATOM 696 C C . LEU A 1 87 ? 15.308 -17.789 -14.837 1.00 46.25 87 LEU A C 1
ATOM 698 O O . LEU A 1 87 ? 16.156 -17.054 -15.310 1.00 46.25 87 LEU A O 1
ATOM 702 N N . ILE A 1 88 ? 15.610 -18.605 -13.824 1.00 47.06 88 ILE A N 1
ATOM 703 C CA . ILE A 1 88 ? 16.977 -18.674 -13.268 1.00 47.06 88 ILE A CA 1
ATOM 704 C C . ILE A 1 88 ? 17.976 -19.270 -14.283 1.00 47.06 88 ILE A C 1
ATOM 706 O O . ILE A 1 88 ? 19.124 -18.825 -14.328 1.00 47.06 88 ILE A O 1
ATOM 710 N N . GLU A 1 89 ? 17.559 -20.184 -15.169 1.00 44.75 89 GLU A N 1
ATOM 711 C CA . GLU A 1 89 ? 18.393 -20.587 -16.318 1.00 44.75 89 GLU A CA 1
ATOM 712 C C . GLU A 1 89 ? 18.513 -19.470 -17.368 1.00 44.75 89 GLU A C 1
ATOM 714 O O . GLU A 1 89 ? 19.580 -19.289 -17.956 1.00 44.75 89 GLU A O 1
ATOM 719 N N . GLY A 1 90 ? 17.468 -18.655 -17.545 1.00 46.53 90 GLY A N 1
ATOM 720 C CA . GLY A 1 90 ? 17.482 -17.477 -18.420 1.00 46.53 90 GLY A CA 1
ATOM 721 C C . GLY A 1 90 ? 18.280 -16.278 -17.883 1.00 46.53 90 GLY A C 1
ATOM 722 O O . GLY A 1 90 ? 18.946 -15.602 -18.654 1.00 46.53 90 GLY A O 1
ATOM 723 N N . PHE A 1 91 ? 18.286 -16.036 -16.572 1.00 45.91 91 PHE A N 1
ATOM 724 C CA . PHE A 1 91 ? 19.012 -14.958 -15.880 1.00 45.91 91 PHE A CA 1
ATOM 725 C C . PHE A 1 91 ? 20.492 -15.302 -15.654 1.00 45.91 91 PHE A C 1
ATOM 727 O O . PHE A 1 91 ? 21.292 -14.411 -15.370 1.00 45.91 91 PHE A O 1
ATOM 734 N N . ARG A 1 92 ? 20.891 -16.572 -15.839 1.00 48.09 92 ARG A N 1
ATOM 735 C CA . ARG A 1 92 ? 22.300 -16.935 -16.071 1.00 48.09 92 ARG A CA 1
ATOM 736 C C . ARG A 1 92 ? 22.827 -16.412 -17.411 1.00 48.09 92 ARG A C 1
ATOM 738 O O . ARG A 1 92 ? 24.042 -16.322 -17.568 1.00 48.09 92 ARG A O 1
ATOM 745 N N . LYS A 1 93 ? 21.964 -16.002 -18.351 1.00 52.31 93 LYS A N 1
ATOM 746 C CA . LYS A 1 93 ? 22.380 -15.107 -19.437 1.00 52.31 93 LYS A CA 1
ATOM 747 C C . LYS A 1 93 ? 22.401 -13.683 -18.897 1.00 52.31 93 LYS A C 1
ATOM 749 O O . LYS A 1 93 ? 21.400 -12.979 -18.889 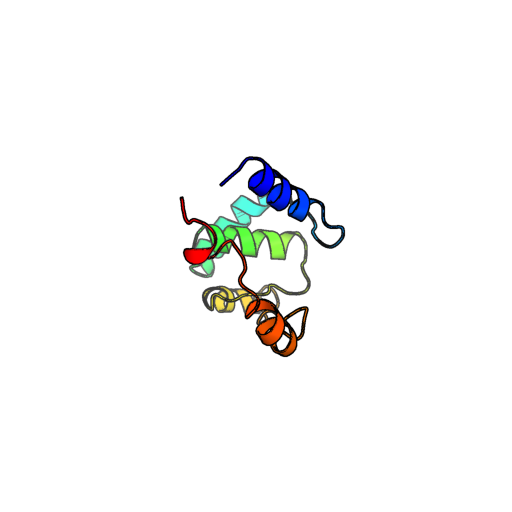1.00 52.31 93 LYS A O 1
ATOM 754 N N . GLN A 1 94 ? 23.572 -13.340 -18.380 1.00 47.62 94 GLN A N 1
ATOM 755 C CA . GLN A 1 94 ? 24.106 -12.007 -18.133 1.00 47.62 94 GLN A CA 1
ATOM 756 C C . GLN A 1 94 ? 23.191 -10.845 -18.570 1.00 47.62 94 GLN A C 1
ATOM 758 O O . GLN A 1 94 ? 23.081 -10.521 -19.752 1.00 47.62 94 GLN A O 1
ATOM 763 N N . ILE A 1 95 ? 22.541 -10.193 -17.602 1.00 52.81 95 ILE A N 1
ATOM 764 C CA . ILE A 1 95 ? 21.879 -8.908 -17.842 1.00 52.81 95 ILE A CA 1
ATOM 765 C C . ILE A 1 95 ? 22.946 -7.814 -17.755 1.00 52.81 95 ILE A C 1
ATOM 767 O 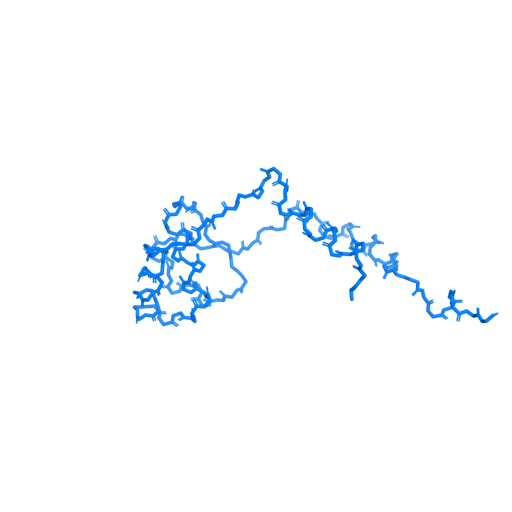O . ILE A 1 95 ? 23.340 -7.409 -16.663 1.00 52.81 95 ILE A O 1
ATOM 771 N N . GLY A 1 96 ? 23.392 -7.340 -18.919 1.00 57.56 96 GLY A N 1
ATOM 772 C CA . GLY A 1 96 ? 24.347 -6.237 -19.076 1.00 57.56 96 GLY A CA 1
ATOM 773 C C . GLY A 1 96 ? 25.703 -6.680 -19.642 1.00 57.56 96 GLY A C 1
ATOM 774 O O . GLY A 1 96 ? 26.036 -7.858 -19.551 1.00 57.56 96 GLY A O 1
ATOM 775 N N . PRO A 1 97 ? 26.478 -5.764 -20.249 1.00 53.56 97 PRO A N 1
ATOM 776 C CA . PRO A 1 97 ? 27.798 -6.089 -20.780 1.00 53.56 97 PRO A CA 1
ATOM 777 C C . PRO A 1 97 ? 28.734 -6.545 -19.655 1.00 53.56 97 PRO A C 1
ATOM 779 O O . PRO A 1 97 ? 28.763 -5.963 -18.566 1.00 53.56 97 PRO A O 1
ATOM 782 N N . SER A 1 98 ? 29.490 -7.600 -19.929 1.00 53.19 98 SER A N 1
ATOM 783 C CA . SER A 1 98 ? 30.558 -8.106 -19.080 1.00 53.19 98 SER A CA 1
ATOM 784 C C . SER A 1 98 ? 31.782 -7.182 -1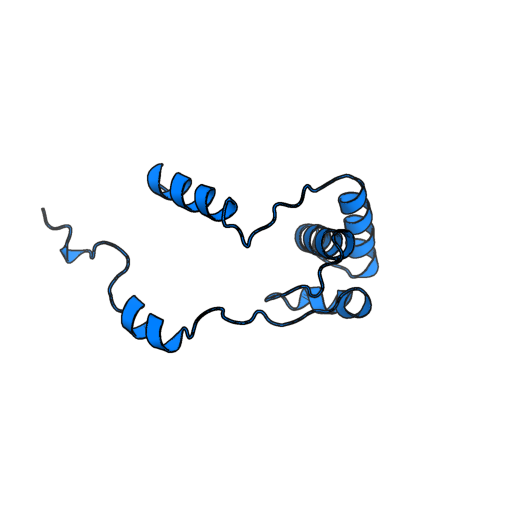9.138 1.00 53.19 98 SER A C 1
ATOM 786 O O . SER A 1 98 ? 31.981 -6.480 -20.130 1.00 53.19 98 SER A O 1
ATOM 788 N N . PRO A 1 99 ? 32.665 -7.196 -18.123 1.00 46.44 99 PRO A N 1
ATOM 789 C CA . PRO A 1 99 ? 33.951 -6.494 -18.187 1.00 46.44 99 PRO A CA 1
ATOM 790 C C . PRO A 1 99 ? 34.831 -6.908 -19.381 1.00 46.44 99 PRO A C 1
A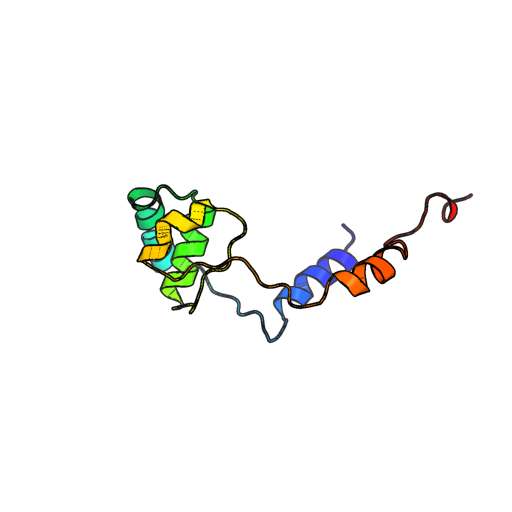TOM 792 O O . PRO A 1 99 ? 35.757 -6.190 -19.745 1.00 46.44 99 PRO A O 1
ATOM 795 N N . GLU A 1 100 ? 34.558 -8.061 -19.993 1.00 63.34 100 GLU A N 1
ATOM 796 C CA . GLU A 1 100 ? 35.267 -8.573 -21.167 1.00 63.34 100 GLU A CA 1
ATOM 797 C C . GLU A 1 100 ? 34.774 -7.931 -22.473 1.00 63.34 100 GLU A C 1
ATOM 799 O O . GLU A 1 100 ? 35.549 -7.833 -23.424 1.00 63.34 100 GLU A O 1
ATOM 804 N N . ASP A 1 101 ? 33.534 -7.422 -22.485 1.00 58.53 101 ASP A N 1
ATOM 805 C CA . ASP A 1 101 ? 32.913 -6.690 -23.602 1.00 58.53 101 ASP A CA 1
ATOM 806 C C . ASP A 1 101 ? 33.403 -5.234 -23.702 1.00 58.53 101 ASP A C 1
ATOM 808 O O . ASP A 1 101 ? 33.080 -4.519 -24.651 1.00 58.53 101 ASP A O 1
ATOM 812 N N . VAL A 1 102 ? 34.186 -4.786 -22.717 1.00 54.12 102 VAL A N 1
ATOM 813 C CA . VAL A 1 102 ? 34.785 -3.449 -22.638 1.00 54.12 102 VAL A CA 1
ATOM 814 C C . VAL A 1 102 ? 36.308 -3.591 -22.619 1.00 54.12 102 VAL A C 1
ATOM 816 O O . VAL A 1 102 ? 36.979 -3.233 -21.652 1.00 54.12 102 VAL A O 1
ATOM 819 N N . LYS A 1 103 ? 36.877 -4.162 -23.683 1.00 44.88 103 LYS A N 1
ATOM 820 C CA . LYS A 1 103 ? 38.316 -4.035 -23.964 1.00 44.88 103 LYS A CA 1
ATOM 821 C C . LYS A 1 103 ? 38.549 -2.886 -24.958 1.00 44.88 103 LYS A C 1
ATOM 823 O O . LYS A 1 103 ? 37.658 -2.634 -25.767 1.00 44.88 103 LYS A O 1
ATOM 828 N N . PRO A 1 104 ? 39.680 -2.163 -24.837 1.00 55.38 104 PRO A N 1
ATOM 829 C CA . PRO A 1 104 ? 39.953 -0.946 -25.604 1.00 55.38 104 PRO A CA 1
ATOM 830 C C . PRO A 1 104 ? 40.056 -1.188 -27.110 1.00 55.38 104 PRO A C 1
ATOM 832 O O . PRO A 1 104 ? 40.492 -2.295 -27.504 1.00 55.38 104 PRO A O 1
#

Radius of gyration: 19.21 Å; chains: 1; bounding box: 52×36×42 Å

Secondary structure (DSSP, 8-state):
--HHHHHHHHHHTT-TT-------HHHHHHHHHHHHHH---HHHHHHHHHHHHHT-S-EE-SSGGGGGGTTTS-EEPPPPSS-HHHHHHHHTS-SS--TTS---